Protein AF-A0A453G717-F1 (afdb_monomer_lite)

Structure (mmCIF, N/CA/C/O backbone):
data_AF-A0A453G717-F1
#
_entry.id   AF-A0A453G717-F1
#
loop_
_atom_site.group_PDB
_atom_site.id
_atom_site.type_symbol
_atom_site.label_atom_id
_atom_site.label_alt_id
_atom_site.label_comp_id
_atom_site.label_asym_id
_atom_site.label_entity_id
_atom_site.label_seq_id
_atom_site.pdbx_PDB_ins_code
_atom_site.Cartn_x
_atom_site.Cartn_y
_atom_site.Cartn_z
_atom_site.occupancy
_atom_site.B_iso_or_equiv
_atom_site.auth_seq_id
_atom_site.auth_comp_id
_atom_site.auth_asym_id
_atom_site.auth_atom_id
_atom_site.pdbx_PDB_model_num
ATOM 1 N N . GLN A 1 1 ? -21.201 17.153 54.470 1.00 47.72 1 GLN A N 1
ATOM 2 C CA . GLN A 1 1 ? -20.835 17.136 53.041 1.00 47.72 1 GLN A CA 1
ATOM 3 C C . GLN A 1 1 ? -19.432 16.563 52.970 1.00 47.72 1 GLN A C 1
ATOM 5 O O . GLN A 1 1 ? -18.596 16.989 53.753 1.00 47.72 1 GLN A O 1
ATOM 10 N N . ALA A 1 2 ? -19.266 15.486 52.206 1.00 47.84 2 ALA A N 1
ATOM 11 C CA . ALA A 1 2 ? -18.088 14.626 52.214 1.00 47.84 2 ALA A CA 1
ATOM 12 C C . ALA A 1 2 ? -17.038 15.138 51.217 1.00 47.84 2 ALA A C 1
ATOM 14 O O . ALA A 1 2 ? -17.364 15.412 50.064 1.00 47.84 2 ALA A O 1
ATOM 15 N N . GLU A 1 3 ? -15.802 15.262 51.691 1.00 58.91 3 GLU A N 1
ATOM 16 C CA . GLU A 1 3 ? -14.598 15.500 50.893 1.00 58.91 3 GLU A CA 1
ATOM 17 C C . GLU A 1 3 ? -14.317 14.277 49.997 1.00 58.91 3 GLU A C 1
ATOM 19 O O . GLU A 1 3 ? -14.401 13.147 50.489 1.00 58.91 3 GLU A O 1
ATOM 24 N N . PRO A 1 4 ? -13.958 14.437 48.710 1.00 56.12 4 PRO A N 1
ATOM 25 C CA . PRO A 1 4 ? -13.484 13.314 47.918 1.00 56.12 4 PRO A CA 1
ATOM 26 C C . PRO A 1 4 ? -12.041 12.963 48.304 1.00 56.12 4 PRO A C 1
ATOM 28 O O . PRO A 1 4 ? -11.095 13.715 48.067 1.00 56.12 4 PRO A O 1
ATOM 31 N N . GLU A 1 5 ? -11.906 11.779 48.896 1.00 58.09 5 GLU A N 1
ATOM 32 C CA . GLU A 1 5 ? -10.669 11.061 49.187 1.00 58.09 5 GLU A CA 1
ATOM 33 C C . GLU A 1 5 ? -9.769 11.004 47.940 1.00 58.09 5 GLU A C 1
ATOM 35 O O . GLU A 1 5 ? -9.992 10.229 47.010 1.00 58.09 5 GLU A O 1
ATOM 40 N N . GLN A 1 6 ? -8.746 11.863 47.899 1.00 59.34 6 GLN A N 1
ATOM 41 C CA . GLN A 1 6 ? -7.695 11.815 46.885 1.00 59.34 6 GLN A CA 1
ATOM 42 C C . GLN A 1 6 ? -6.903 10.522 47.065 1.00 59.34 6 GLN A C 1
ATOM 44 O O . GLN A 1 6 ? -5.969 10.438 47.867 1.00 59.34 6 GLN A O 1
ATOM 49 N N . THR A 1 7 ? -7.289 9.502 46.304 1.00 55.47 7 THR A N 1
ATOM 50 C CA . THR A 1 7 ? -6.581 8.234 46.199 1.00 55.47 7 THR A CA 1
ATOM 51 C C . THR A 1 7 ? -5.173 8.508 45.674 1.00 55.47 7 THR A C 1
ATOM 53 O O . THR A 1 7 ? -4.947 8.724 44.484 1.00 55.47 7 THR A O 1
ATOM 56 N N . ARG A 1 8 ? -4.206 8.540 46.593 1.00 60.56 8 ARG A N 1
ATOM 57 C CA . ARG A 1 8 ? -2.773 8.599 46.305 1.00 60.56 8 ARG A CA 1
ATOM 58 C C . ARG A 1 8 ? -2.354 7.290 45.639 1.00 60.56 8 ARG A C 1
ATOM 60 O O . ARG A 1 8 ? -1.870 6.377 46.302 1.00 60.56 8 ARG A O 1
ATOM 67 N N . THR A 1 9 ? -2.532 7.181 44.328 1.00 62.03 9 THR A N 1
ATOM 6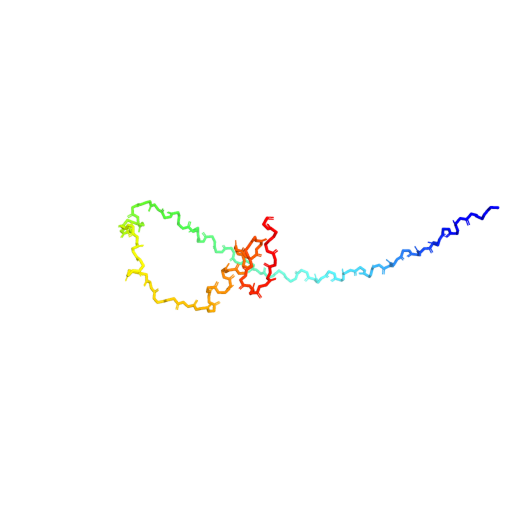8 C CA . THR A 1 9 ? -1.879 6.131 43.544 1.00 62.03 9 THR A CA 1
ATOM 69 C C . THR A 1 9 ? -0.385 6.424 43.512 1.00 62.03 9 THR A C 1
ATOM 71 O O . THR A 1 9 ? 0.061 7.414 42.932 1.00 62.03 9 THR A O 1
ATOM 74 N N . SER A 1 10 ? 0.369 5.574 44.203 1.00 63.38 10 SER A N 1
ATOM 75 C CA . SER A 1 10 ? 1.828 5.537 44.238 1.00 63.38 10 SER A CA 1
ATOM 76 C C . SER A 1 10 ? 2.435 5.643 42.832 1.00 63.38 10 SER A C 1
ATOM 78 O O . SER A 1 10 ? 1.864 5.096 41.885 1.00 63.38 10 SER A O 1
ATOM 80 N N . PRO A 1 11 ? 3.606 6.285 42.658 1.00 60.31 11 PRO A N 1
ATOM 81 C CA . PRO A 1 11 ? 4.291 6.246 41.377 1.00 60.31 11 PRO A CA 1
ATOM 82 C C . PRO A 1 11 ? 4.697 4.798 41.094 1.00 60.31 11 PRO A C 1
ATOM 84 O O . PRO A 1 11 ? 5.488 4.203 41.826 1.00 60.31 11 PRO A O 1
ATOM 87 N N . ILE A 1 12 ? 4.133 4.225 40.031 1.00 63.91 12 ILE A N 1
ATOM 88 C CA . ILE A 1 12 ? 4.597 2.963 39.461 1.00 63.91 12 ILE A CA 1
ATOM 89 C C . ILE A 1 12 ? 6.068 3.174 39.102 1.00 63.91 12 ILE A C 1
ATOM 91 O O . ILE A 1 12 ? 6.398 3.942 38.197 1.00 63.91 12 ILE A O 1
ATOM 95 N N . ALA A 1 13 ? 6.958 2.529 39.852 1.00 57.31 13 ALA A N 1
ATOM 96 C CA . ALA A 1 13 ? 8.377 2.498 39.559 1.00 57.31 13 ALA A CA 1
ATOM 97 C C . ALA A 1 13 ? 8.572 1.778 38.218 1.00 57.31 13 ALA A C 1
ATOM 99 O O . ALA A 1 13 ? 8.528 0.552 38.137 1.00 57.31 13 ALA A O 1
ATOM 100 N N . ILE A 1 14 ? 8.747 2.552 37.148 1.00 67.12 14 ILE A N 1
ATOM 101 C CA . ILE A 1 14 ? 9.123 2.037 35.833 1.00 67.12 14 ILE A CA 1
ATOM 102 C C . ILE A 1 14 ? 10.529 1.437 35.985 1.00 67.12 14 ILE A C 1
ATOM 104 O O . ILE A 1 14 ? 11.459 2.182 36.316 1.00 67.12 14 ILE A O 1
ATOM 108 N N . PRO A 1 15 ? 10.741 0.125 35.762 1.00 61.06 15 PRO A N 1
ATOM 109 C CA . PRO A 1 15 ? 12.081 -0.429 35.802 1.00 61.06 15 PRO A CA 1
ATOM 110 C C . PRO A 1 15 ? 12.895 0.223 34.687 1.00 61.06 15 PRO A C 1
ATOM 112 O O . PRO A 1 15 ? 12.521 0.214 33.511 1.00 61.06 15 PRO A O 1
ATOM 115 N N . ARG A 1 16 ? 14.005 0.838 35.091 1.00 63.81 16 ARG A N 1
ATOM 116 C CA . ARG A 1 16 ? 14.967 1.501 34.219 1.00 63.81 16 ARG A CA 1
ATOM 117 C C . ARG A 1 16 ? 15.373 0.506 33.132 1.00 63.81 16 ARG A C 1
ATOM 119 O O . ARG A 1 16 ? 16.037 -0.487 33.414 1.00 63.81 16 ARG A O 1
ATOM 126 N N . ARG A 1 17 ? 14.912 0.763 31.904 1.00 63.47 17 ARG A N 1
ATOM 127 C CA . ARG A 1 17 ? 15.220 -0.009 30.696 1.00 63.47 17 ARG A CA 1
ATOM 128 C C . ARG A 1 17 ? 16.724 -0.265 30.675 1.00 63.47 17 ARG A C 1
ATOM 130 O O . ARG A 1 17 ? 17.499 0.684 30.562 1.00 63.47 17 ARG A O 1
ATOM 137 N N . LEU A 1 18 ? 17.123 -1.525 30.837 1.00 62.75 18 LEU A N 1
ATOM 138 C CA . LEU A 1 18 ? 18.515 -1.939 30.741 1.00 62.75 18 LEU A CA 1
ATOM 139 C C . LEU A 1 18 ? 18.982 -1.567 29.334 1.00 62.75 18 LEU A C 1
ATOM 141 O O . LEU A 1 18 ? 18.526 -2.132 28.339 1.00 62.75 18 LEU A O 1
ATOM 145 N N . GLN A 1 19 ? 19.793 -0.520 29.248 1.00 61.62 19 GLN A N 1
ATOM 146 C CA . GLN A 1 19 ? 20.353 -0.063 27.993 1.00 61.62 19 GLN A CA 1
ATOM 147 C C . GLN A 1 19 ? 21.288 -1.177 27.514 1.00 61.62 19 GLN A C 1
ATOM 149 O O . GLN A 1 19 ? 22.217 -1.517 28.251 1.00 61.62 19 GLN A O 1
ATOM 154 N N . PRO A 1 20 ? 21.032 -1.811 26.353 1.00 66.19 20 PRO A N 1
ATOM 155 C CA . PRO A 1 20 ? 21.946 -2.824 25.856 1.00 66.19 20 PRO A CA 1
ATOM 156 C C . PRO A 1 20 ? 23.333 -2.181 25.705 1.00 66.19 20 PRO A C 1
ATOM 158 O O . PRO A 1 20 ? 23.409 -1.009 25.309 1.00 66.19 20 PRO A O 1
ATOM 161 N N . PRO A 1 21 ? 24.425 -2.899 26.038 1.00 62.12 21 PRO A N 1
ATOM 162 C CA . PRO A 1 21 ? 25.762 -2.396 25.776 1.00 62.12 21 PRO A CA 1
ATOM 163 C C . PRO A 1 21 ? 25.829 -2.042 24.296 1.00 62.12 21 PRO A C 1
ATOM 165 O O . PRO A 1 21 ? 25.312 -2.779 23.457 1.00 62.12 21 PRO A O 1
ATOM 168 N N . ALA A 1 22 ? 26.402 -0.880 23.997 1.00 61.88 22 ALA A N 1
ATOM 169 C CA . ALA A 1 22 ? 26.572 -0.376 22.648 1.00 61.88 22 ALA A CA 1
ATOM 170 C C . ALA A 1 22 ? 27.507 -1.306 21.860 1.00 61.88 22 ALA A C 1
ATOM 172 O O . ALA A 1 22 ? 28.671 -0.993 21.615 1.00 61.88 22 ALA A O 1
ATOM 173 N N . THR A 1 23 ? 27.004 -2.464 21.443 1.00 61.78 23 THR A N 1
ATOM 174 C CA . THR A 1 23 ? 27.576 -3.218 20.347 1.00 61.78 23 THR A CA 1
ATOM 175 C C . THR A 1 23 ? 27.353 -2.326 19.144 1.00 61.78 23 THR A C 1
ATOM 177 O O . THR A 1 23 ? 26.249 -2.235 18.609 1.00 61.78 23 THR A O 1
ATOM 180 N N . ARG A 1 24 ? 28.390 -1.559 18.799 1.00 63.47 24 ARG A N 1
ATOM 181 C CA . ARG A 1 24 ? 28.470 -0.789 17.564 1.00 63.47 24 ARG A CA 1
ATOM 182 C C . ARG A 1 24 ? 28.242 -1.762 16.413 1.00 63.47 24 ARG A C 1
ATOM 184 O O . ARG A 1 24 ? 29.188 -2.332 15.879 1.00 63.47 24 ARG A O 1
ATOM 191 N N . ILE A 1 25 ? 26.985 -1.948 16.022 1.00 61.81 25 ILE A N 1
ATOM 192 C CA . ILE A 1 25 ? 26.660 -2.390 14.678 1.00 61.81 25 ILE A CA 1
ATOM 193 C C . ILE A 1 25 ? 27.269 -1.301 13.809 1.00 61.81 25 ILE A C 1
ATOM 195 O O . ILE A 1 25 ? 26.822 -0.153 13.834 1.00 61.81 25 ILE A O 1
ATOM 199 N N . ALA A 1 26 ? 28.371 -1.634 13.141 1.00 60.16 26 ALA A N 1
ATOM 200 C CA . ALA A 1 26 ? 28.988 -0.778 12.155 1.00 60.16 26 ALA A CA 1
ATOM 201 C C . ALA A 1 26 ? 27.959 -0.586 11.037 1.00 60.16 26 ALA A C 1
ATOM 203 O O . ALA A 1 26 ? 27.899 -1.365 10.088 1.00 60.16 26 ALA A O 1
ATOM 204 N N . PHE A 1 27 ? 27.104 0.429 11.187 1.00 56.50 27 PHE A N 1
ATOM 205 C CA . PHE A 1 27 ? 26.281 0.961 10.118 1.00 56.50 27 PHE A CA 1
ATOM 206 C C . PHE A 1 27 ? 27.270 1.491 9.091 1.00 56.50 27 PHE A C 1
ATOM 208 O O . PHE A 1 27 ? 27.756 2.620 9.176 1.00 56.50 27 PHE A O 1
ATOM 215 N N . ARG A 1 28 ? 27.680 0.603 8.184 1.00 59.81 28 ARG A N 1
ATOM 216 C CA . ARG A 1 28 ? 28.536 0.933 7.062 1.00 59.81 28 ARG A CA 1
ATOM 217 C C . ARG A 1 28 ? 27.693 1.868 6.216 1.00 59.81 28 ARG A C 1
ATOM 219 O O . ARG A 1 28 ? 26.852 1.427 5.440 1.00 59.81 28 ARG A O 1
ATOM 226 N N . SER A 1 29 ? 27.872 3.160 6.471 1.00 57.66 29 SER A N 1
ATOM 227 C CA . SER A 1 29 ? 27.322 4.266 5.710 1.00 57.66 29 SER A CA 1
ATOM 228 C C . SER A 1 29 ? 27.858 4.136 4.290 1.00 57.66 29 SER A C 1
ATOM 230 O O . SER A 1 29 ? 28.872 4.718 3.915 1.00 57.66 29 SER A O 1
ATOM 232 N N . SER A 1 30 ? 27.232 3.264 3.503 1.00 61.56 30 SER A N 1
ATOM 233 C CA . SER A 1 30 ? 27.373 3.272 2.063 1.00 61.56 30 SER A CA 1
ATOM 234 C C . SER A 1 30 ? 26.588 4.481 1.593 1.00 61.56 30 SER A C 1
ATOM 236 O O . SER A 1 30 ? 25.447 4.371 1.157 1.00 61.56 30 SER A O 1
ATOM 238 N N . SER A 1 31 ? 27.239 5.635 1.669 1.00 66.31 31 SER A N 1
ATOM 239 C CA . SER A 1 31 ? 26.896 6.877 0.987 1.00 66.31 31 SER A CA 1
ATOM 240 C C . SER A 1 31 ? 27.022 6.732 -0.535 1.00 66.31 31 SER A C 1
ATOM 242 O O . SER A 1 31 ? 27.519 7.623 -1.221 1.00 66.31 31 SER A O 1
ATOM 244 N N . ARG A 1 32 ? 26.532 5.619 -1.101 1.00 64.06 32 ARG A N 1
ATOM 245 C CA . ARG A 1 32 ? 26.104 5.615 -2.496 1.00 64.06 32 ARG A CA 1
ATOM 246 C C . ARG A 1 32 ? 24.904 6.549 -2.529 1.00 64.06 32 ARG A C 1
ATOM 248 O O . ARG A 1 32 ? 23.784 6.125 -2.262 1.00 64.06 32 ARG A O 1
ATOM 255 N N . GLY A 1 33 ? 25.194 7.838 -2.708 1.00 57.03 33 GLY A N 1
ATOM 256 C CA . GLY A 1 33 ? 24.202 8.885 -2.841 1.00 57.03 33 GLY A CA 1
ATOM 257 C C . GLY A 1 33 ? 23.166 8.398 -3.831 1.00 57.03 33 GLY A C 1
ATOM 258 O O . GLY A 1 33 ? 23.520 7.937 -4.915 1.00 57.03 33 GLY A O 1
ATOM 259 N N . ILE A 1 34 ? 21.906 8.411 -3.411 1.00 63.88 34 ILE A N 1
ATOM 260 C CA . ILE A 1 34 ? 20.793 8.138 -4.308 1.00 63.88 34 ILE A CA 1
ATOM 261 C C . ILE A 1 34 ? 20.947 9.162 -5.437 1.00 63.88 34 ILE A C 1
ATOM 263 O O . ILE A 1 34 ? 20.880 10.361 -5.146 1.00 63.88 34 ILE A O 1
ATOM 267 N N . PRO A 1 35 ? 21.252 8.749 -6.683 1.00 66.25 35 PRO A N 1
ATOM 268 C CA . PRO A 1 35 ? 21.361 9.709 -7.761 1.00 66.25 35 PRO A CA 1
ATOM 269 C C . PRO A 1 35 ? 19.994 10.371 -7.888 1.00 66.25 35 PRO 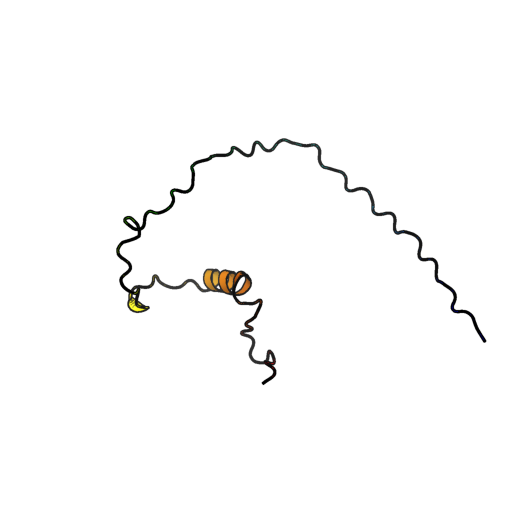A C 1
ATOM 271 O O . PRO A 1 35 ? 18.982 9.688 -8.030 1.00 66.25 35 PRO A O 1
ATOM 274 N N . ASN A 1 36 ? 19.965 11.699 -7.787 1.00 61.56 36 ASN A N 1
ATOM 275 C CA . ASN A 1 36 ? 18.800 12.476 -8.174 1.00 61.56 36 ASN A CA 1
ATOM 276 C C . ASN A 1 36 ? 18.515 12.130 -9.645 1.00 61.56 36 ASN A C 1
ATOM 278 O O . ASN A 1 36 ? 19.380 12.411 -10.485 1.00 61.56 36 ASN A O 1
ATOM 282 N N . PRO A 1 37 ? 17.391 11.470 -9.980 1.00 64.38 37 PRO A N 1
ATOM 283 C CA . PRO A 1 37 ? 17.098 11.175 -11.366 1.00 64.38 37 PRO A CA 1
ATOM 284 C C . PRO A 1 37 ? 16.839 12.506 -12.071 1.00 64.38 37 PRO A C 1
ATOM 286 O O . PRO A 1 37 ? 15.790 13.126 -11.911 1.00 64.38 37 PRO A O 1
ATOM 289 N N . SER A 1 38 ? 17.827 12.957 -12.844 1.00 52.16 38 SER A N 1
ATOM 290 C CA . SER A 1 38 ? 17.656 14.079 -13.759 1.00 52.16 38 SER A CA 1
ATOM 291 C C . SER A 1 38 ? 16.437 13.799 -14.652 1.00 52.16 38 SER A C 1
ATOM 293 O O . SER A 1 38 ? 16.271 12.654 -15.094 1.00 52.16 38 SER A O 1
ATOM 295 N N . PRO A 1 39 ? 15.592 14.800 -14.964 1.00 59.25 39 PRO A N 1
ATOM 296 C CA . PRO A 1 39 ? 14.409 14.628 -15.813 1.00 59.25 39 PRO A CA 1
ATOM 297 C C . PRO A 1 39 ? 14.715 14.027 -17.199 1.00 59.25 39 PRO A C 1
ATOM 299 O O . PRO A 1 39 ? 13.807 13.576 -17.889 1.00 59.25 39 PRO A O 1
ATOM 302 N N . ALA A 1 40 ? 15.988 13.972 -17.606 1.00 54.97 40 ALA A N 1
ATOM 303 C CA . ALA A 1 40 ? 16.434 13.296 -18.820 1.00 54.97 40 ALA A CA 1
ATOM 304 C C . ALA A 1 40 ? 16.415 11.752 -18.734 1.00 54.97 40 ALA A C 1
ATOM 306 O O . ALA A 1 40 ? 16.235 11.111 -19.765 1.00 54.97 40 ALA A O 1
ATOM 307 N N . THR A 1 41 ? 16.549 11.149 -17.545 1.00 56.56 41 THR A N 1
ATOM 308 C CA . THR A 1 41 ? 16.576 9.677 -17.369 1.00 56.56 41 THR A CA 1
ATOM 309 C C . THR A 1 41 ? 15.191 9.087 -17.071 1.00 56.56 41 THR A C 1
ATOM 311 O O . THR A 1 41 ? 14.970 7.900 -17.276 1.00 56.56 41 THR A O 1
ATOM 314 N N . VAL A 1 42 ? 14.224 9.910 -16.652 1.00 58.03 42 VAL A N 1
ATOM 315 C CA . VAL A 1 42 ? 12.797 9.529 -16.526 1.00 58.03 42 VAL A CA 1
ATOM 316 C C . VAL A 1 42 ? 12.004 9.750 -17.823 1.00 58.03 42 VAL A C 1
ATOM 318 O O . VAL A 1 42 ? 10.778 9.630 -17.856 1.00 58.03 42 VAL A O 1
ATOM 321 N N . ARG A 1 43 ? 12.686 10.087 -18.920 1.00 58.88 43 ARG A N 1
ATOM 322 C CA . ARG A 1 43 ? 12.049 10.529 -20.157 1.00 58.88 43 ARG A CA 1
ATOM 323 C C . ARG A 1 43 ? 11.647 9.353 -21.049 1.00 58.88 43 ARG A C 1
ATOM 325 O O . ARG A 1 43 ? 12.323 9.080 -22.031 1.00 58.88 43 ARG A O 1
ATOM 332 N N . ALA A 1 44 ? 10.523 8.718 -20.710 1.00 55.84 44 ALA A N 1
ATOM 333 C CA . ALA A 1 44 ? 9.571 8.142 -21.676 1.00 55.84 44 ALA A CA 1
ATOM 334 C C . ALA A 1 44 ? 8.218 7.715 -21.059 1.00 55.84 44 ALA A C 1
ATOM 336 O O . ALA A 1 44 ? 7.534 6.880 -21.633 1.00 55.84 44 ALA A O 1
ATOM 337 N N . ALA A 1 45 ? 7.773 8.268 -19.926 1.00 57.75 45 ALA A N 1
ATOM 338 C CA . ALA A 1 45 ? 6.379 8.077 -19.520 1.00 57.75 45 ALA A CA 1
ATOM 339 C C . ALA A 1 45 ? 5.513 9.160 -20.186 1.00 57.75 45 ALA A C 1
ATOM 341 O O . ALA A 1 45 ? 5.150 10.158 -19.563 1.00 57.75 45 ALA A O 1
ATOM 342 N N . ALA A 1 46 ? 5.186 8.973 -21.472 1.00 61.28 46 ALA A N 1
ATOM 343 C CA . ALA A 1 46 ? 3.902 9.464 -21.980 1.00 61.28 46 ALA A CA 1
ATOM 344 C C . ALA A 1 46 ? 2.829 9.023 -20.976 1.00 61.28 46 ALA A C 1
ATOM 346 O O . ALA A 1 46 ? 2.988 7.936 -20.429 1.00 61.28 46 ALA A O 1
ATOM 347 N N . MET A 1 47 ? 1.820 9.856 -20.683 1.00 60.66 47 MET A N 1
ATOM 348 C CA . MET A 1 47 ? 0.777 9.569 -19.682 1.00 60.66 47 MET A CA 1
ATOM 349 C C . MET A 1 47 ? 0.446 8.075 -19.660 1.00 60.66 47 MET A C 1
ATOM 351 O O . MET A 1 47 ? -0.205 7.580 -20.579 1.00 60.66 47 MET A O 1
ATOM 355 N N . ALA A 1 48 ? 1.000 7.356 -18.677 1.00 62.81 48 ALA A N 1
ATOM 356 C CA . ALA A 1 48 ? 1.020 5.906 -18.717 1.00 62.81 48 ALA A CA 1
ATOM 357 C C . ALA A 1 48 ? -0.428 5.448 -18.611 1.00 62.81 48 ALA A C 1
ATOM 359 O O . ALA A 1 48 ? -1.083 5.645 -17.585 1.00 62.81 48 ALA A O 1
ATOM 360 N N . SER A 1 49 ? -0.962 4.930 -19.712 1.00 74.31 49 SER A N 1
ATOM 361 C CA . SER A 1 49 ? -2.304 4.375 -19.706 1.00 74.31 49 SER A CA 1
ATOM 362 C C . SER A 1 49 ? -2.301 3.126 -18.827 1.00 74.31 49 SER A C 1
ATOM 364 O O . SER A 1 49 ? -1.272 2.467 -18.671 1.00 74.31 49 SER A O 1
ATOM 366 N N . PHE A 1 50 ? -3.454 2.757 -18.267 1.00 73.75 50 PHE A N 1
ATOM 367 C CA . PHE A 1 50 ? -3.555 1.514 -17.495 1.00 73.75 50 PHE A CA 1
ATOM 368 C C . PHE A 1 50 ? -3.140 0.281 -18.322 1.00 73.75 50 PHE A C 1
ATOM 370 O O . PHE A 1 50 ? -2.684 -0.707 -17.760 1.00 73.75 50 PHE A O 1
ATOM 377 N N . SER A 1 51 ? -3.230 0.361 -19.655 1.00 76.62 51 SER A N 1
ATOM 378 C CA . SER A 1 51 ? -2.790 -0.701 -20.565 1.00 76.62 51 SER A CA 1
ATOM 379 C C . SER A 1 51 ? -1.272 -0.905 -20.590 1.00 76.62 51 SER A C 1
ATOM 381 O O . SER A 1 51 ? -0.825 -1.991 -20.942 1.00 76.62 51 SER A O 1
ATOM 383 N N . GLU A 1 52 ? -0.488 0.112 -20.231 1.00 78.44 52 GLU A N 1
ATOM 384 C CA . GLU A 1 52 ? 0.979 0.042 -20.166 1.00 78.44 52 GLU A CA 1
ATOM 385 C C . GLU A 1 52 ? 1.472 -0.316 -18.749 1.00 78.44 52 GLU A C 1
ATOM 387 O O . GLU A 1 52 ? 2.672 -0.454 -18.503 1.00 78.44 52 GLU A O 1
ATOM 392 N N . ALA A 1 53 ? 0.557 -0.421 -17.777 1.00 79.81 53 ALA A N 1
ATOM 393 C CA . ALA A 1 53 ? 0.919 -0.697 -16.398 1.00 79.81 53 ALA A CA 1
ATOM 394 C C . ALA A 1 53 ? 1.392 -2.157 -16.240 1.00 79.81 53 ALA A C 1
ATOM 396 O O . ALA A 1 53 ? 0.774 -3.073 -16.789 1.00 79.81 53 ALA A O 1
ATOM 397 N N . PRO A 1 54 ? 2.451 -2.408 -15.445 1.00 84.12 54 PRO A N 1
ATOM 398 C CA . PRO A 1 54 ? 2.841 -3.763 -15.078 1.00 84.12 54 PRO A CA 1
ATOM 399 C C . PRO A 1 54 ? 1.681 -4.523 -14.419 1.00 84.12 54 PRO A C 1
ATOM 401 O O . PRO A 1 54 ? 0.832 -3.900 -13.770 1.00 84.12 54 PRO A O 1
ATOM 404 N N . PRO A 1 55 ? 1.660 -5.866 -14.506 1.00 88.00 55 P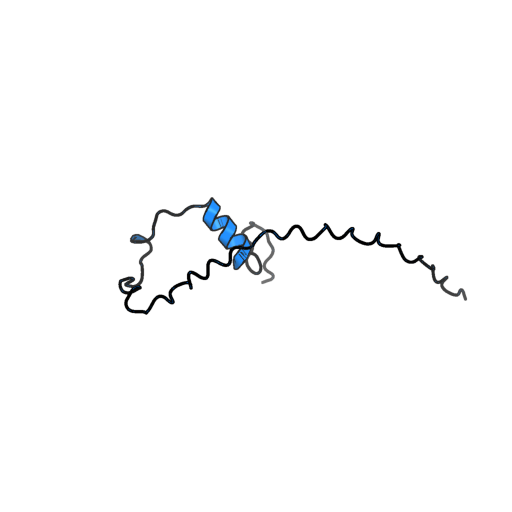RO A N 1
ATOM 405 C CA . PRO A 1 55 ? 0.652 -6.662 -13.818 1.00 88.00 55 PRO A CA 1
ATOM 406 C C . PRO A 1 55 ? 0.646 -6.333 -12.320 1.00 88.00 55 PRO A C 1
ATOM 408 O O . PRO A 1 55 ? 1.681 -6.354 -11.648 1.00 88.00 55 PRO A O 1
ATOM 411 N N . GLY A 1 56 ? -0.535 -5.999 -11.800 1.00 89.81 56 GLY A N 1
ATOM 412 C CA . GLY A 1 56 ? -0.705 -5.597 -10.408 1.00 89.81 56 GLY A CA 1
ATOM 413 C C . GLY A 1 56 ? -0.440 -6.740 -9.425 1.00 89.81 56 GLY A C 1
ATOM 414 O O . GLY A 1 56 ? -0.754 -7.898 -9.694 1.00 89.81 56 GLY A O 1
ATOM 415 N N . ASN A 1 57 ? 0.095 -6.406 -8.246 1.00 94.62 57 ASN A N 1
ATOM 416 C CA . ASN A 1 57 ? 0.269 -7.345 -7.137 1.00 94.62 57 ASN A CA 1
ATOM 417 C C . ASN A 1 57 ? -0.625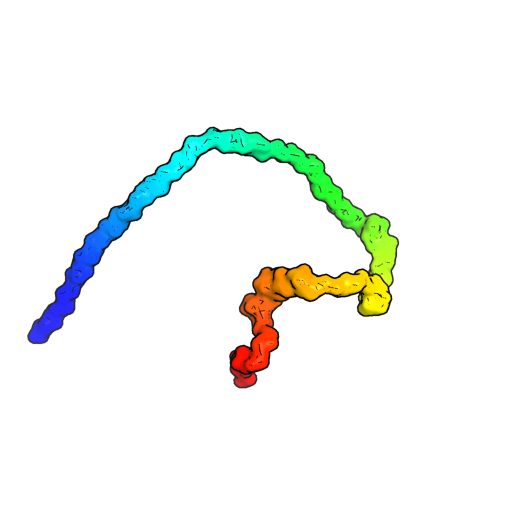 -6.934 -5.949 1.00 94.62 57 ASN A C 1
ATOM 419 O O . ASN A 1 57 ? -0.375 -5.885 -5.344 1.00 94.62 57 ASN A O 1
ATOM 423 N N . PRO A 1 58 ? -1.625 -7.749 -5.567 1.00 93.38 58 PRO A N 1
ATOM 424 C CA . PRO A 1 58 ? -2.583 -7.385 -4.524 1.00 93.38 58 PRO A CA 1
ATOM 425 C C . PRO A 1 58 ? -1.942 -7.258 -3.137 1.00 93.38 58 PRO A C 1
ATOM 427 O O . PRO A 1 58 ? -2.257 -6.324 -2.407 1.00 93.38 58 PRO A O 1
ATOM 430 N N . ALA A 1 59 ? -0.984 -8.122 -2.788 1.00 93.19 59 ALA A N 1
ATOM 431 C CA . ALA A 1 59 ? -0.306 -8.068 -1.492 1.00 93.19 59 ALA A CA 1
ATOM 432 C C . ALA A 1 59 ? 0.578 -6.816 -1.357 1.00 93.19 59 ALA A C 1
ATOM 434 O O . ALA A 1 59 ? 0.713 -6.248 -0.271 1.00 93.19 59 ALA A O 1
ATOM 435 N N . ALA A 1 60 ? 1.185 -6.364 -2.460 1.00 93.25 60 ALA A N 1
ATOM 436 C CA . ALA A 1 60 ? 1.903 -5.092 -2.489 1.00 93.25 60 ALA A CA 1
ATOM 437 C C . ALA A 1 60 ? 0.930 -3.904 -2.389 1.00 93.25 60 ALA A C 1
ATOM 439 O O . ALA A 1 60 ? 1.162 -2.987 -1.599 1.00 93.25 60 ALA A O 1
ATOM 440 N N . GLY A 1 61 ? -0.183 -3.956 -3.127 1.00 93.62 61 GLY A N 1
ATOM 441 C CA . GLY A 1 61 ? -1.245 -2.949 -3.085 1.00 93.62 61 GLY A CA 1
ATOM 442 C C . GLY A 1 61 ? -1.850 -2.778 -1.690 1.00 93.62 61 GLY A C 1
ATOM 443 O O . GLY A 1 61 ? -2.019 -1.650 -1.232 1.00 93.62 61 GLY A O 1
ATOM 444 N N . GLU A 1 62 ? -2.081 -3.872 -0.964 1.00 93.94 62 GLU A N 1
ATOM 445 C CA . GLU A 1 62 ? -2.606 -3.841 0.406 1.00 93.94 62 GLU A CA 1
ATOM 446 C C . GLU A 1 62 ? -1.664 -3.103 1.372 1.00 93.94 62 GLU A C 1
ATOM 448 O O . GLU A 1 62 ? -2.107 -2.287 2.185 1.00 93.94 62 GLU A O 1
ATOM 453 N N . LYS A 1 63 ? -0.348 -3.329 1.262 1.00 94.75 63 LYS A N 1
ATOM 454 C CA . LYS A 1 63 ? 0.650 -2.609 2.073 1.00 94.75 63 LYS A CA 1
ATOM 455 C C . LYS A 1 63 ? 0.649 -1.111 1.765 1.00 94.75 63 LYS A C 1
ATOM 457 O O . LYS A 1 63 ? 0.750 -0.294 2.683 1.00 94.75 63 LYS A O 1
ATOM 462 N N . ILE A 1 64 ? 0.518 -0.742 0.491 1.00 94.62 64 ILE A N 1
ATOM 463 C CA . ILE A 1 64 ? 0.437 0.663 0.070 1.00 94.62 64 ILE A CA 1
ATOM 464 C C . ILE A 1 64 ? -0.838 1.299 0.629 1.00 94.62 64 ILE A C 1
ATOM 466 O O . ILE A 1 64 ? -0.767 2.350 1.264 1.00 94.62 64 ILE A O 1
ATOM 470 N N . PHE A 1 65 ? -1.981 0.628 0.489 1.00 94.00 65 PHE A N 1
ATOM 471 C CA . PHE A 1 65 ? -3.257 1.110 1.006 1.00 94.00 65 PHE A CA 1
ATOM 472 C C . PHE A 1 65 ? -3.195 1.368 2.518 1.00 94.00 65 PHE A C 1
ATOM 474 O O . PHE A 1 65 ? -3.507 2.473 2.962 1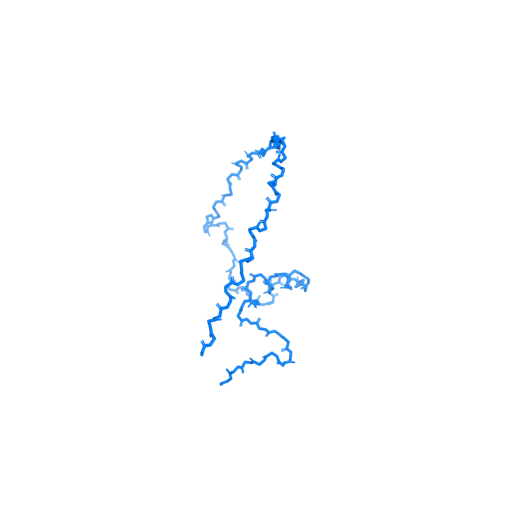.00 94.00 65 PHE A O 1
ATOM 481 N N . LYS A 1 66 ? -2.693 0.410 3.309 1.00 93.38 66 LYS A N 1
ATOM 482 C CA . LYS A 1 66 ? -2.577 0.553 4.773 1.00 93.38 66 LYS A CA 1
ATOM 483 C C . LYS A 1 66 ? -1.656 1.695 5.209 1.00 93.38 66 LYS A C 1
ATOM 485 O O . LYS A 1 66 ? -1.906 2.319 6.231 1.00 93.38 66 LYS A O 1
ATOM 490 N N . THR A 1 67 ? -0.595 1.969 4.453 1.00 95.50 67 THR A N 1
ATOM 491 C CA . THR A 1 67 ? 0.420 2.967 4.838 1.00 95.50 67 THR A CA 1
ATOM 492 C C . THR A 1 67 ? 0.153 4.368 4.299 1.00 95.50 67 THR A C 1
ATOM 494 O O . THR A 1 67 ? 0.691 5.328 4.847 1.00 95.50 67 THR A O 1
ATOM 497 N N . LYS A 1 68 ? -0.630 4.503 3.222 1.00 95.25 68 LYS A N 1
ATOM 498 C CA . LYS A 1 68 ? -0.825 5.782 2.516 1.00 95.25 68 LYS A CA 1
ATOM 499 C C . LYS A 1 68 ? -2.275 6.244 2.429 1.00 95.25 68 LYS A C 1
ATOM 501 O O . LYS A 1 68 ? -2.504 7.439 2.299 1.00 95.25 68 LYS A O 1
ATOM 506 N N . CYS A 1 69 ? -3.237 5.328 2.481 1.00 93.12 69 CYS A N 1
ATOM 507 C CA . CYS A 1 69 ? -4.636 5.622 2.159 1.00 93.12 69 CYS A CA 1
ATOM 508 C C . CYS A 1 69 ? -5.570 5.361 3.347 1.00 93.12 69 CYS A C 1
ATOM 510 O O . CYS A 1 69 ? -6.507 6.125 3.566 1.00 93.12 69 CYS A O 1
ATOM 512 N N . ALA A 1 70 ? -5.282 4.328 4.144 1.00 92.56 70 ALA A N 1
ATOM 513 C CA . ALA A 1 70 ? -6.130 3.850 5.239 1.00 92.56 70 ALA A CA 1
ATOM 514 C C . ALA A 1 70 ? -6.319 4.854 6.386 1.00 92.56 70 ALA A C 1
ATOM 516 O O . ALA A 1 70 ? -7.200 4.681 7.220 1.00 92.56 70 ALA A O 1
ATOM 517 N N . GLN A 1 71 ? -5.508 5.912 6.426 1.00 90.44 71 GLN A N 1
ATOM 518 C CA . GLN A 1 71 ? -5.685 6.998 7.384 1.00 90.44 71 GLN A CA 1
ATOM 519 C C . GLN A 1 71 ? -6.990 7.775 7.145 1.00 90.44 71 GLN A C 1
ATOM 521 O O . GLN A 1 71 ? -7.580 8.266 8.102 1.00 90.44 71 GLN A O 1
ATOM 526 N N . CYS A 1 72 ? -7.440 7.871 5.888 1.00 90.50 72 CYS A N 1
ATOM 527 C CA . CYS A 1 72 ? -8.630 8.641 5.512 1.00 90.50 72 CYS A CA 1
ATOM 528 C C . CYS A 1 72 ? -9.677 7.813 4.755 1.00 90.50 72 CYS A C 1
ATOM 530 O O . CYS A 1 72 ? -10.845 8.188 4.737 1.00 90.50 72 CYS A O 1
ATOM 532 N N . HIS A 1 73 ? -9.280 6.703 4.130 1.00 89.25 73 HIS A N 1
ATOM 533 C CA . HIS A 1 73 ? -10.175 5.842 3.365 1.00 89.25 73 HIS A CA 1
ATOM 534 C C . HIS A 1 73 ? -10.318 4.477 4.023 1.00 89.25 73 HIS A C 1
ATOM 536 O O . HIS A 1 73 ? -9.335 3.804 4.316 1.00 89.25 73 HIS A O 1
ATOM 542 N N . THR A 1 74 ? -11.558 4.036 4.181 1.00 87.94 74 THR A N 1
ATOM 543 C CA . THR A 1 74 ? -11.893 2.672 4.591 1.00 87.94 74 THR A CA 1
ATOM 544 C C . THR A 1 74 ? -12.515 1.938 3.405 1.00 87.94 74 THR A C 1
ATOM 546 O O . THR A 1 74 ? -13.195 2.544 2.579 1.00 87.94 74 THR A O 1
ATOM 549 N N . VAL A 1 75 ? -12.230 0.641 3.280 1.00 86.69 75 VAL A N 1
ATOM 550 C CA . VAL A 1 75 ? -12.730 -0.219 2.184 1.00 86.69 75 VAL A CA 1
ATOM 551 C C . VAL A 1 75 ? -13.764 -1.237 2.663 1.00 86.69 75 VAL A C 1
ATOM 553 O O . VAL A 1 75 ? -14.372 -1.933 1.850 1.00 86.69 75 VAL A O 1
ATOM 556 N N . ASP A 1 76 ? -13.990 -1.312 3.976 1.00 82.06 76 ASP A N 1
ATOM 557 C CA . ASP A 1 76 ? -14.972 -2.204 4.572 1.00 82.06 76 ASP A CA 1
ATOM 558 C C . ASP A 1 76 ? -16.391 -1.743 4.238 1.00 82.06 76 ASP A C 1
ATOM 560 O O . ASP A 1 76 ? -16.778 -0.589 4.456 1.00 82.06 76 ASP A O 1
ATOM 564 N N . LYS A 1 77 ? -17.194 -2.675 3.721 1.00 67.62 77 LYS A N 1
ATOM 565 C CA . LYS A 1 77 ? -18.612 -2.445 3.441 1.00 67.62 77 LYS A CA 1
ATOM 566 C C . LYS A 1 77 ? -19.340 -2.221 4.769 1.00 67.62 77 LYS A C 1
ATOM 568 O O . LYS A 1 77 ? -19.663 -3.179 5.461 1.00 67.62 77 LYS A O 1
ATOM 573 N N . GLY A 1 78 ? -19.571 -0.956 5.120 1.00 66.19 78 GLY A N 1
ATOM 574 C CA . GLY A 1 78 ? -20.241 -0.554 6.363 1.00 66.19 78 GLY A CA 1
ATOM 575 C C . GLY A 1 78 ? -19.413 0.340 7.288 1.00 66.19 78 GLY A C 1
ATOM 576 O O . GLY A 1 78 ? -19.929 0.764 8.321 1.00 66.19 78 GLY A O 1
ATOM 577 N N . ALA A 1 79 ? -18.170 0.679 6.931 1.00 62.31 79 ALA A N 1
ATOM 578 C CA . ALA A 1 79 ? -17.446 1.752 7.604 1.00 62.31 79 ALA A CA 1
ATOM 579 C C . ALA A 1 79 ? -18.161 3.082 7.305 1.00 62.31 79 ALA A C 1
ATOM 581 O O . ALA A 1 79 ? -18.069 3.638 6.208 1.00 62.31 79 ALA A O 1
ATOM 582 N N . GLY A 1 80 ? -18.979 3.520 8.263 1.00 59.59 80 GLY A N 1
ATOM 583 C CA . GLY A 1 80 ? -19.869 4.664 8.133 1.00 59.59 80 GLY A CA 1
ATOM 584 C C . GLY A 1 80 ? -19.106 5.927 7.759 1.00 59.59 80 GLY A C 1
ATOM 585 O O . GLY A 1 80 ? -18.449 6.542 8.595 1.00 59.59 80 GLY A O 1
ATOM 586 N N . HIS A 1 81 ? -19.235 6.336 6.502 1.00 61.44 81 HIS A N 1
ATOM 587 C CA . HIS A 1 81 ? -18.960 7.702 6.102 1.00 61.44 81 HIS A CA 1
ATOM 588 C C . HIS A 1 81 ? -20.191 8.498 6.541 1.00 61.44 81 HIS A C 1
ATOM 590 O O . HIS A 1 81 ? -21.285 8.262 6.030 1.00 61.44 81 HIS A O 1
ATOM 596 N N . LYS A 1 82 ? -20.048 9.375 7.545 1.00 58.34 82 LYS A N 1
ATOM 597 C CA . LYS A 1 82 ? -21.089 10.370 7.839 1.00 58.34 82 LYS A CA 1
ATOM 598 C C . LYS A 1 82 ? -21.270 11.198 6.567 1.00 58.34 82 LYS A C 1
ATOM 600 O O . LYS A 1 82 ? -20.337 11.886 6.163 1.00 58.34 82 LYS A O 1
ATOM 605 N N . GLN A 1 83 ? -22.423 11.032 5.928 1.00 63.12 83 GLN A N 1
ATOM 606 C CA . GLN A 1 83 ? -22.893 11.918 4.868 1.00 63.12 83 GLN A CA 1
ATOM 607 C C . GLN A 1 83 ? -23.321 13.254 5.470 1.00 63.12 83 GLN A C 1
ATOM 609 O O . GLN A 1 83 ? -23.782 13.246 6.638 1.00 63.12 83 GLN A O 1
#

Radius of gyration: 27.0 Å; chains: 1; bounding box: 52×25×75 Å

Organism: Aegilops tauschii subsp. strangulata (NCBI:txid200361)

pLDDT: mean 70.01, std 14.36, range [47.72, 95.5]

Secondary structure (DSSP, 8-state):
-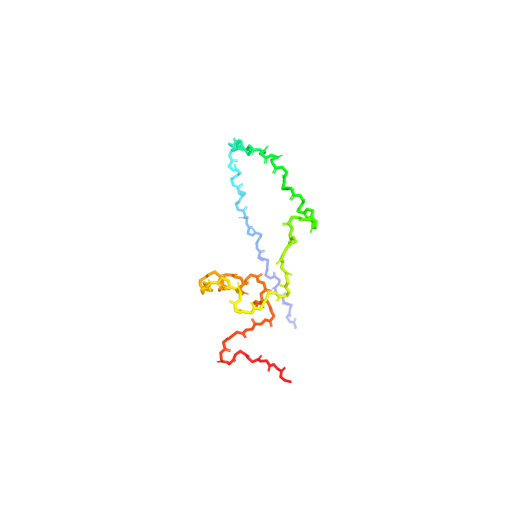-----------------PPP-----------------TTTSTT-SS--GGGSPPP-HHHHHHHIIIIITTT---STT-----

Sequence (83 aa):
QAEPEQTRTSPIAIPRRLQPPATRIAFRSSSRGIPNPSPATVRAAAMASFSEAPPGNPAAGEKIFKTKCAQCHTVDKGAGHKQ

Foldseek 3Di:
DDDPDPPPDDPPPDPDPPDPPCPPPPPVPPPPPPPPPDVVNVPDPPPQDPVNDDDDDVVVVVVCCVVPPVVPDDPDPPPDDPD

InterPro domains:
  IPR009056 Cytochrome c-like domain [PS51007] (56-83)
  IPR036909 Cytochrome c-like domain superfamily [G3DSA:1.10.760.10] (47-83)
  IPR036909 Cytochrome c-like domain superfamily [SSF46626] (52-79)